Protein AF-U6KSY9-F1 (afdb_monomer_lite)

Foldseek 3Di:
DDDDDDPPPVPPDVVCVLVVVVCQQCVNDQKRALVSVVVVCVVVVHDDDSVNSLVVQCQLDVPPDNIHGSVSSVVVVVD

Secondary structure (DSSP, 8-state):
-------------HHHHHHHHHHHHHTTSSEEEHHHHHHHHHHHT----HHHHHHHHHHH-TT--SEEEHHHHHHHHT-

Organism: Eimeria tenella (NCBI:txid5802)

Sequence (79 aa):
MDHNTTTTQPMFHIADARAAGFLALSNGKDVITWDDLKKASNDLGEQLSDEELREMLAHASPGKSLHVTEEDFFRILRG

InterPro domains:
  IPR011992 EF-hand domain pair [SSF47473] (26-77)

pLDDT: mean 73.77, std 13.59, range [41.81, 87.25]

Radius of gyration: 17.01 Å; chains: 1; bounding box: 28×58×31 Å

Structure (mmCIF, N/CA/C/O backbone):
data_AF-U6KSY9-F1
#
_entry.id   AF-U6KSY9-F1
#
loop_
_atom_site.group_PDB
_atom_site.id
_atom_site.type_symbol
_atom_site.label_atom_id
_atom_site.label_alt_id
_atom_site.label_comp_id
_atom_site.label_asym_id
_atom_site.label_entity_id
_atom_site.label_seq_id
_atom_site.pdbx_PDB_ins_code
_atom_site.Cartn_x
_atom_site.Cartn_y
_atom_site.Cartn_z
_atom_site.occupancy
_atom_site.B_iso_or_equiv
_atom_site.auth_seq_id
_atom_site.auth_comp_id
_atom_site.auth_asym_id
_atom_site.auth_atom_id
_atom_site.pdbx_PDB_model_num
ATOM 1 N N . MET A 1 1 ? 15.133 -47.861 -20.422 1.00 53.28 1 MET A N 1
ATOM 2 C CA . MET A 1 1 ? 15.231 -46.864 -21.503 1.00 53.28 1 MET A CA 1
ATOM 3 C C . MET A 1 1 ? 13.805 -46.372 -21.684 1.00 53.28 1 MET A C 1
ATOM 5 O O . MET A 1 1 ? 12.994 -47.160 -22.136 1.00 53.28 1 MET A O 1
ATOM 9 N N . ASP A 1 2 ? 13.352 -45.247 -21.133 1.00 52.91 2 ASP A N 1
ATOM 10 C CA . ASP A 1 2 ? 14.031 -44.058 -20.607 1.00 52.91 2 ASP A CA 1
ATOM 11 C C . ASP A 1 2 ? 13.147 -43.466 -19.502 1.00 52.91 2 ASP A C 1
ATOM 13 O O . ASP A 1 2 ? 11.919 -43.513 -19.561 1.00 52.91 2 ASP A O 1
ATOM 17 N N . HIS A 1 3 ? 13.788 -42.928 -18.476 1.00 58.78 3 HIS A N 1
ATOM 18 C CA . HIS A 1 3 ? 13.147 -42.244 -17.367 1.00 58.78 3 HIS A CA 1
ATOM 19 C C . HIS A 1 3 ? 13.097 -40.756 -17.719 1.00 58.78 3 HIS A C 1
ATOM 21 O O . HIS A 1 3 ? 14.158 -40.182 -17.946 1.00 58.78 3 HIS A O 1
ATOM 27 N N . ASN A 1 4 ? 11.924 -40.115 -17.709 1.00 44.56 4 ASN A N 1
ATOM 28 C CA . ASN A 1 4 ? 11.861 -38.727 -17.252 1.00 44.56 4 ASN A CA 1
ATOM 29 C C . ASN A 1 4 ? 10.465 -38.339 -16.749 1.00 44.56 4 ASN A C 1
ATOM 31 O O . ASN A 1 4 ? 9.503 -38.179 -17.493 1.00 44.56 4 ASN A O 1
ATOM 35 N N . THR A 1 5 ? 10.408 -38.184 -15.438 1.00 55.75 5 THR A N 1
ATOM 36 C CA . THR A 1 5 ? 9.380 -37.538 -14.640 1.00 55.75 5 THR A CA 1
ATOM 37 C C . THR A 1 5 ? 9.415 -36.027 -14.854 1.00 55.75 5 THR A C 1
ATOM 39 O O . THR A 1 5 ? 10.423 -35.393 -14.556 1.00 55.75 5 THR A O 1
ATOM 42 N N . THR A 1 6 ? 8.305 -35.401 -15.232 1.00 41.81 6 THR A N 1
ATOM 43 C CA . THR A 1 6 ? 8.037 -34.022 -14.794 1.00 41.81 6 THR A CA 1
ATOM 44 C C . THR A 1 6 ? 6.541 -33.868 -14.582 1.00 41.81 6 THR A C 1
ATOM 46 O O . THR A 1 6 ? 5.790 -33.379 -15.417 1.00 41.81 6 THR A O 1
ATOM 49 N N . THR A 1 7 ? 6.114 -34.339 -13.415 1.00 47.28 7 THR A N 1
ATOM 50 C CA . THR A 1 7 ? 4.978 -33.775 -12.703 1.00 47.28 7 THR A CA 1
ATOM 51 C C . THR A 1 7 ? 5.263 -32.287 -12.520 1.00 47.28 7 THR A C 1
ATOM 53 O O . THR A 1 7 ? 5.927 -31.897 -11.563 1.00 47.28 7 THR A O 1
ATOM 56 N N . THR A 1 8 ? 4.796 -31.441 -13.436 1.00 42.53 8 THR A N 1
ATOM 57 C CA . THR A 1 8 ? 4.698 -30.006 -13.167 1.00 42.53 8 THR A CA 1
ATOM 58 C C . THR A 1 8 ? 3.472 -29.814 -12.282 1.00 42.53 8 THR A C 1
ATOM 60 O O . THR A 1 8 ? 2.413 -29.378 -12.720 1.00 42.53 8 THR A O 1
ATOM 63 N N . GLN A 1 9 ? 3.610 -30.191 -11.007 1.00 45.06 9 GLN A N 1
ATOM 64 C CA . GLN A 1 9 ? 2.935 -29.444 -9.952 1.00 45.06 9 GLN A CA 1
ATOM 65 C C . GLN A 1 9 ? 3.234 -27.967 -10.241 1.00 45.06 9 GLN A C 1
ATOM 67 O O . GLN A 1 9 ? 4.409 -27.664 -10.480 1.00 45.06 9 GLN A O 1
ATOM 72 N N . PRO A 1 10 ? 2.235 -27.067 -10.312 1.00 49.41 10 PRO A N 1
ATOM 73 C CA . PRO A 1 10 ? 2.515 -25.651 -10.474 1.00 49.41 10 PRO A CA 1
ATOM 74 C C . PRO A 1 10 ? 3.394 -25.261 -9.295 1.00 49.41 10 PRO A C 1
ATOM 76 O O . PRO A 1 10 ? 2.983 -25.291 -8.135 1.00 49.41 10 PRO A O 1
ATOM 79 N N . MET A 1 11 ? 4.660 -25.045 -9.621 1.00 46.78 11 MET A N 1
ATOM 80 C CA . MET A 1 11 ? 5.721 -24.705 -8.707 1.00 46.78 11 MET A CA 1
ATOM 81 C C . MET A 1 11 ? 5.355 -23.327 -8.175 1.00 46.78 11 MET A C 1
ATOM 83 O O . MET A 1 11 ? 5.668 -22.331 -8.817 1.00 46.78 11 MET A O 1
ATOM 87 N N . PHE A 1 12 ? 4.621 -23.291 -7.058 1.00 48.38 12 PHE A N 1
ATOM 88 C CA . PHE A 1 12 ? 4.416 -22.103 -6.237 1.00 48.38 12 PHE A CA 1
ATOM 89 C C . PHE A 1 12 ? 5.806 -21.659 -5.780 1.00 48.38 12 PHE A C 1
ATOM 91 O O . PHE A 1 12 ? 6.290 -22.024 -4.707 1.00 48.38 12 PHE A O 1
ATOM 98 N N . HIS A 1 13 ? 6.500 -20.928 -6.649 1.00 56.94 13 HIS A N 1
ATOM 99 C CA . HIS A 1 13 ? 7.678 -20.202 -6.256 1.00 56.94 13 HIS A CA 1
ATOM 100 C C . HIS A 1 13 ? 7.187 -19.149 -5.278 1.00 56.94 13 HIS A C 1
ATOM 102 O O . HIS A 1 13 ? 6.215 -18.445 -5.503 1.00 56.94 13 HIS A O 1
ATOM 108 N N . ILE A 1 14 ? 7.892 -19.000 -4.177 1.00 50.47 14 ILE A N 1
ATOM 109 C CA . ILE A 1 14 ? 7.710 -17.928 -3.193 1.00 50.47 14 ILE A CA 1
ATOM 110 C C . ILE A 1 14 ? 7.722 -16.519 -3.842 1.00 50.47 14 ILE A C 1
ATOM 112 O O . ILE A 1 14 ? 7.252 -15.554 -3.241 1.00 50.47 14 ILE A O 1
ATOM 116 N N . ALA A 1 15 ? 8.223 -16.406 -5.080 1.00 52.91 15 ALA A N 1
ATOM 117 C CA . ALA A 1 15 ? 8.086 -15.239 -5.949 1.00 52.91 15 ALA A CA 1
ATOM 118 C C . ALA A 1 15 ? 6.625 -14.961 -6.366 1.00 52.91 15 ALA A C 1
ATOM 120 O O . ALA A 1 15 ? 6.201 -13.807 -6.315 1.00 52.91 15 ALA A O 1
ATOM 121 N N . ASP A 1 16 ? 5.838 -15.996 -6.682 1.00 60.50 16 ASP A N 1
ATOM 122 C CA . ASP A 1 16 ? 4.420 -15.882 -7.042 1.00 60.50 16 ASP A CA 1
ATOM 123 C C . ASP A 1 16 ? 3.585 -15.332 -5.892 1.00 60.50 16 ASP A C 1
ATOM 125 O O . ASP A 1 16 ? 2.715 -14.510 -6.126 1.00 60.50 16 ASP A O 1
ATOM 129 N N . ALA A 1 17 ? 3.855 -15.712 -4.640 1.00 65.19 17 ALA A N 1
ATOM 130 C CA . ALA A 1 17 ? 3.063 -15.226 -3.506 1.00 65.19 17 ALA A CA 1
ATOM 131 C C . ALA A 1 17 ? 3.216 -13.708 -3.293 1.00 65.19 17 ALA A C 1
ATOM 133 O O . ALA A 1 17 ? 2.250 -13.015 -2.977 1.00 65.19 17 ALA A O 1
ATOM 134 N N . ARG A 1 18 ? 4.430 -13.181 -3.498 1.00 66.62 18 ARG A N 1
ATOM 135 C CA . ARG A 1 18 ? 4.715 -11.745 -3.368 1.00 66.62 18 ARG A CA 1
ATOM 136 C C . ARG A 1 18 ? 4.130 -10.951 -4.535 1.00 66.62 18 ARG A C 1
ATOM 138 O O . ARG A 1 18 ? 3.487 -9.933 -4.303 1.00 66.62 18 ARG A O 1
ATOM 145 N N . ALA A 1 19 ? 4.295 -11.446 -5.761 1.00 68.38 19 ALA A N 1
ATOM 146 C CA . ALA A 1 19 ? 3.703 -10.835 -6.948 1.00 68.38 19 ALA A CA 1
ATOM 147 C C . ALA A 1 19 ? 2.165 -10.911 -6.933 1.00 68.38 19 ALA A C 1
ATOM 149 O O . ALA A 1 19 ? 1.495 -9.939 -7.263 1.00 68.38 19 ALA A O 1
ATOM 150 N N . ALA A 1 20 ? 1.589 -12.026 -6.477 1.00 75.00 20 ALA A N 1
ATOM 151 C CA . ALA A 1 20 ? 0.146 -12.188 -6.314 1.00 75.00 20 ALA A CA 1
ATOM 152 C C . ALA A 1 20 ? -0.416 -11.228 -5.263 1.00 75.00 20 ALA A C 1
ATOM 154 O O . ALA A 1 20 ? -1.486 -10.666 -5.474 1.00 75.00 20 ALA A O 1
ATOM 155 N N . GLY A 1 21 ? 0.318 -10.994 -4.169 1.00 76.31 21 GLY A N 1
ATOM 156 C CA . GLY A 1 21 ? -0.031 -9.970 -3.185 1.00 76.31 21 GLY A CA 1
ATOM 157 C C . GLY A 1 21 ? -0.075 -8.573 -3.805 1.00 76.31 21 GLY A C 1
ATOM 158 O O . GLY A 1 21 ? -1.050 -7.853 -3.614 1.00 76.31 21 GLY A O 1
ATOM 159 N N . PHE A 1 22 ? 0.929 -8.219 -4.612 1.00 80.38 22 PHE A N 1
ATOM 160 C CA . PHE A 1 22 ? 0.933 -6.948 -5.339 1.00 80.38 22 PHE A CA 1
ATOM 161 C C . PHE A 1 22 ? -0.252 -6.834 -6.308 1.00 80.38 22 PHE A C 1
ATOM 163 O O . PHE A 1 22 ? -0.992 -5.861 -6.246 1.00 80.38 22 PHE A O 1
ATOM 170 N N . LEU A 1 23 ? -0.486 -7.848 -7.146 1.00 80.56 23 LEU A N 1
ATOM 171 C CA . LEU A 1 23 ? -1.581 -7.886 -8.126 1.00 80.56 23 LEU A CA 1
ATOM 172 C C . LEU A 1 23 ? -2.972 -7.820 -7.483 1.00 80.56 23 LEU A C 1
ATOM 174 O O . LEU A 1 23 ? -3.867 -7.156 -8.011 1.00 80.56 23 LEU A O 1
ATOM 178 N N . ALA A 1 24 ? -3.154 -8.499 -6.348 1.00 81.62 24 ALA A N 1
ATOM 179 C CA . ALA A 1 24 ? -4.397 -8.470 -5.587 1.00 81.62 24 ALA A CA 1
ATOM 180 C C . ALA A 1 24 ? -4.670 -7.072 -5.019 1.00 81.62 24 ALA A C 1
ATOM 182 O O . ALA A 1 24 ? -5.802 -6.596 -5.065 1.00 81.62 24 ALA A O 1
ATOM 183 N N . LEU A 1 25 ? -3.624 -6.395 -4.537 1.00 82.75 25 LEU A N 1
ATOM 184 C CA . LEU A 1 25 ? -3.719 -5.053 -3.971 1.00 82.75 25 LEU A CA 1
ATOM 185 C C . LEU A 1 25 ? -3.733 -3.946 -5.022 1.00 82.75 25 LEU A C 1
ATOM 187 O O . LEU A 1 25 ? -4.249 -2.879 -4.738 1.00 82.75 25 LEU A O 1
ATOM 191 N N . SER A 1 26 ? -3.171 -4.144 -6.212 1.00 83.06 26 SER A N 1
ATOM 192 C CA . SER A 1 26 ? -3.168 -3.135 -7.276 1.00 83.06 26 SER A CA 1
ATOM 193 C C . SER A 1 26 ? -4.403 -3.221 -8.171 1.00 83.06 26 SER A C 1
ATOM 195 O O . SER A 1 26 ? -4.572 -2.408 -9.081 1.00 83.06 26 SER A O 1
ATOM 197 N N . ASN A 1 27 ? -5.264 -4.222 -7.950 1.00 82.12 27 ASN A N 1
ATOM 198 C CA . ASN A 1 27 ? -6.418 -4.524 -8.792 1.00 82.12 27 ASN A CA 1
ATOM 199 C C . ASN A 1 27 ? -6.024 -4.655 -10.283 1.00 82.12 27 ASN A C 1
ATOM 201 O O . ASN A 1 27 ? -6.742 -4.194 -11.174 1.00 82.12 27 ASN A O 1
ATOM 205 N N . GLY A 1 28 ? -4.848 -5.245 -10.543 1.00 78.69 28 GLY A N 1
ATOM 206 C CA . GLY A 1 28 ? -4.286 -5.432 -11.886 1.00 78.69 28 GLY A CA 1
ATOM 207 C C . GLY A 1 28 ? -3.590 -4.207 -12.495 1.00 78.69 28 GLY A C 1
ATOM 208 O O . GLY A 1 28 ? -3.381 -4.184 -13.705 1.00 78.69 28 GLY A O 1
ATOM 209 N N . LYS A 1 29 ? -3.251 -3.188 -11.694 1.00 83.50 29 LYS A N 1
ATOM 210 C CA . LYS A 1 29 ? -2.475 -2.006 -12.117 1.00 83.50 29 LYS A CA 1
ATOM 211 C C . LYS A 1 29 ? -0.979 -2.170 -11.810 1.00 83.50 29 LYS A C 1
ATOM 213 O O . LYS A 1 29 ? -0.603 -2.937 -10.927 1.00 83.50 29 LYS A O 1
ATOM 218 N N . ASP A 1 30 ? -0.139 -1.368 -12.464 1.00 83.62 30 ASP A N 1
ATOM 219 C CA . ASP A 1 30 ? 1.308 -1.267 -12.184 1.00 83.62 30 ASP A CA 1
ATOM 220 C C . ASP A 1 30 ? 1.642 -0.495 -10.890 1.00 83.62 30 ASP A C 1
ATOM 222 O O . ASP A 1 30 ? 2.804 -0.391 -10.493 1.00 83.62 30 ASP A O 1
ATOM 226 N N . VAL A 1 31 ? 0.630 0.076 -10.228 1.00 85.81 31 VAL A N 1
ATOM 227 C CA . VAL A 1 31 ? 0.772 0.807 -8.964 1.00 85.81 31 VAL A CA 1
ATOM 228 C C . VAL A 1 31 ? -0.374 0.482 -8.017 1.00 85.81 31 VAL A C 1
ATOM 230 O O . VAL A 1 31 ? -1.525 0.353 -8.436 1.00 85.81 31 VAL A O 1
ATOM 233 N N . ILE A 1 32 ? -0.068 0.417 -6.725 1.00 86.94 32 ILE A N 1
ATOM 234 C CA . ILE A 1 32 ? -1.067 0.389 -5.659 1.00 86.94 32 ILE A CA 1
ATOM 235 C C . ILE A 1 32 ? -1.374 1.8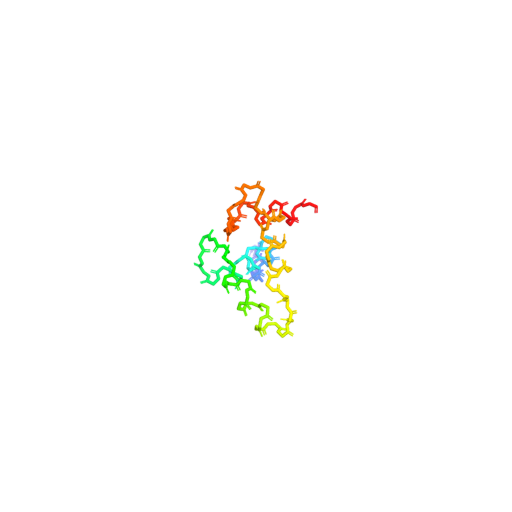34 -5.279 1.00 86.94 32 ILE A C 1
ATOM 237 O O . ILE A 1 32 ? -0.470 2.618 -4.970 1.00 86.94 32 ILE A O 1
ATOM 241 N N . THR A 1 33 ? -2.653 2.193 -5.306 1.00 86.31 33 THR A N 1
ATOM 242 C CA . THR A 1 33 ? -3.123 3.509 -4.871 1.00 86.31 33 THR A CA 1
ATOM 243 C C . THR A 1 33 ? -3.831 3.412 -3.524 1.00 86.31 33 THR A C 1
ATOM 245 O O . THR A 1 33 ? -4.189 2.330 -3.059 1.00 86.31 33 THR A O 1
ATOM 248 N N . TRP A 1 34 ? -4.068 4.560 -2.891 1.00 85.62 34 TRP A N 1
ATOM 249 C CA . TRP A 1 34 ? -4.835 4.621 -1.647 1.00 85.62 34 TRP A CA 1
ATOM 250 C C . TRP A 1 34 ? -6.234 4.005 -1.758 1.00 85.62 34 TRP A C 1
ATOM 252 O O . TRP A 1 34 ? -6.677 3.332 -0.830 1.00 85.62 34 TRP A O 1
ATOM 262 N N . ASP A 1 35 ? -6.911 4.200 -2.892 1.00 86.81 35 ASP A N 1
ATOM 263 C CA . ASP A 1 35 ? -8.238 3.623 -3.124 1.00 86.81 35 ASP A CA 1
ATOM 264 C C . ASP A 1 35 ? -8.183 2.091 -3.139 1.00 86.81 35 ASP A C 1
ATOM 266 O O . ASP A 1 35 ? -9.040 1.431 -2.553 1.00 86.81 35 ASP A O 1
ATOM 270 N N . ASP A 1 36 ? -7.121 1.524 -3.717 1.00 87.25 36 ASP A N 1
ATOM 271 C CA . ASP A 1 36 ? -6.965 0.076 -3.775 1.00 87.25 36 ASP A CA 1
ATOM 272 C C . ASP A 1 36 ? -6.689 -0.531 -2.393 1.00 87.25 36 ASP A C 1
ATOM 274 O O . ASP A 1 36 ? -7.301 -1.537 -2.039 1.00 87.25 36 ASP A O 1
ATOM 278 N N . LEU A 1 37 ? -5.855 0.111 -1.562 1.00 84.62 37 LEU A N 1
ATOM 279 C CA . LEU A 1 37 ? -5.647 -0.332 -0.177 1.00 84.62 37 LEU A CA 1
ATOM 280 C C . LEU A 1 37 ? -6.916 -0.192 0.666 1.00 84.62 37 LEU A C 1
ATOM 282 O O . LEU A 1 37 ? -7.230 -1.080 1.455 1.00 84.62 37 LEU A O 1
ATOM 286 N N . LYS A 1 38 ? -7.676 0.894 0.484 1.00 86.38 38 LYS A N 1
ATOM 287 C CA . LYS A 1 38 ? -8.952 1.095 1.180 1.00 86.38 38 LYS A CA 1
ATOM 288 C C . LYS A 1 38 ? -9.959 0.010 0.813 1.00 86.38 38 LYS A C 1
ATOM 290 O O . LYS A 1 38 ? -10.654 -0.521 1.679 1.00 86.38 38 LYS A O 1
ATOM 295 N N . LYS A 1 39 ? -10.014 -0.345 -0.469 1.00 86.94 39 LYS A N 1
ATOM 296 C CA . LYS A 1 39 ? -10.863 -1.422 -0.966 1.00 86.94 39 LYS A CA 1
ATOM 297 C C . LYS A 1 39 ? -10.415 -2.784 -0.442 1.00 86.94 39 LYS A C 1
ATOM 299 O O . LYS A 1 39 ? -11.262 -3.531 0.031 1.00 86.94 39 LYS A O 1
ATOM 304 N N . ALA A 1 40 ? -9.115 -3.073 -0.469 1.00 84.06 40 ALA A N 1
ATOM 305 C CA . ALA A 1 40 ? -8.550 -4.308 0.064 1.00 84.06 40 ALA A CA 1
ATOM 306 C C . ALA A 1 40 ? -8.805 -4.453 1.572 1.00 84.06 40 ALA A C 1
ATOM 308 O O . ALA A 1 40 ? -9.238 -5.510 2.012 1.00 84.06 40 ALA A O 1
ATOM 309 N N . SER A 1 41 ? -8.632 -3.380 2.350 1.00 84.75 41 SER A N 1
ATOM 310 C CA . SER A 1 41 ? -8.966 -3.343 3.780 1.00 84.75 41 SER A CA 1
ATOM 311 C C . SER A 1 41 ? -10.433 -3.715 4.011 1.00 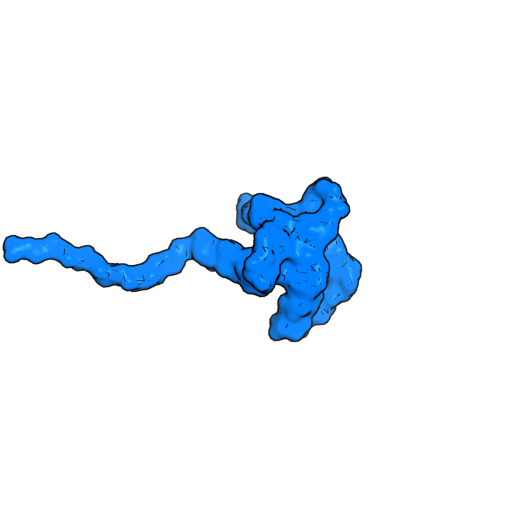84.75 41 SER A C 1
ATOM 313 O O . SER A 1 41 ? -10.736 -4.591 4.816 1.00 84.75 41 SER A O 1
ATOM 315 N N . ASN A 1 42 ? -11.347 -3.110 3.246 1.00 85.25 42 ASN A N 1
ATOM 316 C CA . ASN A 1 42 ? -12.775 -3.403 3.343 1.00 85.25 42 ASN A CA 1
ATOM 317 C C . ASN A 1 42 ? -13.124 -4.842 2.910 1.00 85.25 42 ASN A C 1
ATOM 319 O O . ASN A 1 42 ? -14.013 -5.448 3.499 1.00 85.25 42 ASN A O 1
ATOM 323 N N . ASP A 1 43 ? -12.441 -5.385 1.899 1.00 82.69 43 ASP A N 1
ATOM 324 C CA . ASP A 1 43 ? -12.633 -6.759 1.407 1.00 82.69 43 ASP A CA 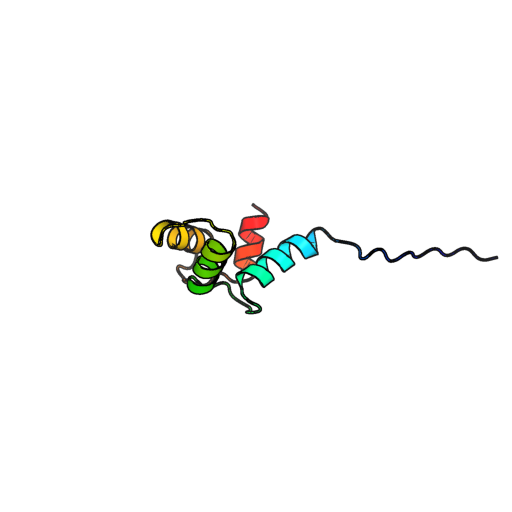1
ATOM 325 C C . ASP A 1 43 ? -12.128 -7.811 2.411 1.00 82.69 43 ASP A C 1
ATOM 327 O O . ASP A 1 43 ? -12.783 -8.824 2.644 1.00 82.69 43 ASP A O 1
ATOM 331 N N . LEU A 1 44 ? -11.013 -7.518 3.088 1.00 81.31 44 LEU A N 1
ATOM 332 C CA . LEU A 1 44 ? -10.446 -8.339 4.164 1.00 81.31 44 LEU A CA 1
ATOM 333 C C . LEU A 1 44 ? -11.203 -8.195 5.497 1.00 81.31 44 LEU A C 1
ATOM 335 O O . LEU A 1 44 ? -10.958 -8.958 6.431 1.00 81.31 44 LEU A O 1
ATOM 339 N N . GLY A 1 45 ? -12.127 -7.233 5.596 1.00 82.81 45 GLY A N 1
ATOM 340 C CA . GLY A 1 45 ? -12.841 -6.906 6.832 1.00 82.81 45 GLY A CA 1
ATOM 341 C C . GLY A 1 45 ? -11.977 -6.189 7.876 1.00 82.81 45 GLY A C 1
ATOM 342 O O . GLY A 1 45 ? -12.394 -6.061 9.029 1.00 82.81 45 GLY A O 1
ATOM 343 N N . GLU A 1 46 ? -10.793 -5.708 7.490 1.00 80.31 46 GLU A N 1
ATOM 344 C CA . GLU A 1 46 ? -9.957 -4.855 8.328 1.00 80.31 46 GLU A CA 1
ATOM 345 C C . GLU A 1 46 ? -10.455 -3.408 8.251 1.00 80.31 46 GLU A C 1
ATOM 347 O O . GLU A 1 46 ? -10.721 -2.868 7.176 1.00 80.31 46 GLU A O 1
ATOM 352 N N . GLN A 1 47 ? -10.589 -2.753 9.402 1.00 75.44 47 GLN A N 1
ATOM 353 C CA . GLN A 1 47 ? -10.970 -1.342 9.479 1.00 75.44 47 GLN A CA 1
ATOM 354 C C . GLN A 1 47 ? -9.719 -0.486 9.674 1.00 75.44 47 GLN A C 1
ATOM 356 O O . GLN A 1 47 ? -9.489 0.045 10.759 1.00 75.44 47 GLN A O 1
ATOM 361 N N . LEU A 1 48 ? -8.903 -0.367 8.624 1.00 81.38 48 LEU A N 1
ATOM 362 C CA . LEU A 1 48 ? -7.784 0.571 8.614 1.00 81.38 48 LEU A CA 1
ATOM 363 C C . LEU A 1 48 ? -8.321 1.998 8.461 1.00 81.38 48 LEU A C 1
ATOM 365 O O . LEU A 1 48 ? -9.113 2.297 7.563 1.00 81.38 48 LEU A O 1
ATOM 369 N N . SER A 1 49 ? -7.889 2.889 9.352 1.00 84.69 49 SER A N 1
ATOM 370 C CA . SER A 1 49 ? -8.246 4.308 9.271 1.00 84.69 49 SER A CA 1
ATOM 371 C C . SER A 1 49 ? -7.528 4.984 8.104 1.00 84.69 49 SER A C 1
ATOM 373 O O . SER A 1 49 ? -6.454 4.554 7.681 1.00 84.69 49 SER A O 1
ATOM 375 N N . ASP A 1 50 ? -8.080 6.093 7.603 1.00 84.06 50 ASP A N 1
ATOM 376 C CA . ASP A 1 50 ? -7.466 6.832 6.491 1.00 84.06 50 ASP A CA 1
ATOM 377 C C . ASP A 1 50 ? -6.024 7.283 6.817 1.00 84.06 50 ASP A C 1
ATOM 379 O O . ASP A 1 50 ? -5.207 7.439 5.909 1.00 84.06 50 ASP A O 1
ATOM 383 N N . GLU A 1 51 ? -5.714 7.473 8.104 1.00 85.62 51 GLU A N 1
ATOM 384 C CA . GLU A 1 51 ? -4.375 7.777 8.617 1.00 85.62 51 GLU A CA 1
ATOM 385 C C . GLU A 1 51 ? -3.427 6.575 8.515 1.00 85.62 51 GLU A C 1
ATOM 387 O O . GLU A 1 51 ? -2.368 6.712 7.913 1.00 85.62 51 GLU A O 1
ATOM 392 N N . GLU A 1 52 ? -3.834 5.383 8.960 1.00 83.56 52 GLU A N 1
ATOM 393 C CA . GLU A 1 52 ? -3.008 4.171 8.841 1.00 83.56 52 GLU A CA 1
ATOM 394 C C . GLU A 1 52 ? -2.732 3.810 7.380 1.00 83.56 52 GLU A C 1
ATOM 396 O O . GLU A 1 52 ? -1.599 3.510 7.012 1.00 83.56 52 GLU A O 1
ATOM 401 N N . LEU A 1 53 ? -3.733 3.939 6.505 1.00 82.69 53 LEU A N 1
ATOM 402 C CA . LEU A 1 53 ? -3.546 3.738 5.066 1.00 82.69 53 LEU A CA 1
ATOM 403 C C . LEU A 1 53 ? -2.531 4.729 4.477 1.00 82.69 53 LEU A C 1
ATOM 405 O O . LEU A 1 53 ? -1.734 4.371 3.608 1.00 82.69 53 LEU A O 1
ATOM 409 N N . ARG A 1 54 ? -2.535 5.983 4.943 1.00 82.31 54 ARG A N 1
ATOM 410 C CA . ARG A 1 54 ? -1.545 6.989 4.532 1.00 82.31 54 ARG A CA 1
ATOM 411 C C . ARG A 1 54 ? -0.163 6.679 5.078 1.00 82.31 54 ARG A C 1
ATOM 413 O O . ARG A 1 54 ? 0.801 6.868 4.343 1.00 82.31 54 ARG A O 1
ATOM 420 N N . GLU A 1 55 ? -0.057 6.209 6.315 1.00 82.88 55 GLU A N 1
ATOM 421 C CA . GLU A 1 55 ? 1.220 5.813 6.908 1.00 82.88 55 GLU A CA 1
ATOM 422 C C . GLU A 1 55 ? 1.813 4.598 6.195 1.00 82.88 55 GLU A C 1
ATOM 424 O O . GLU A 1 55 ? 2.996 4.614 5.863 1.00 82.88 55 GLU A O 1
ATOM 429 N N . MET A 1 56 ? 0.993 3.604 5.841 1.00 81.50 56 MET A N 1
ATOM 430 C CA . MET A 1 56 ? 1.420 2.463 5.028 1.00 81.50 56 MET A CA 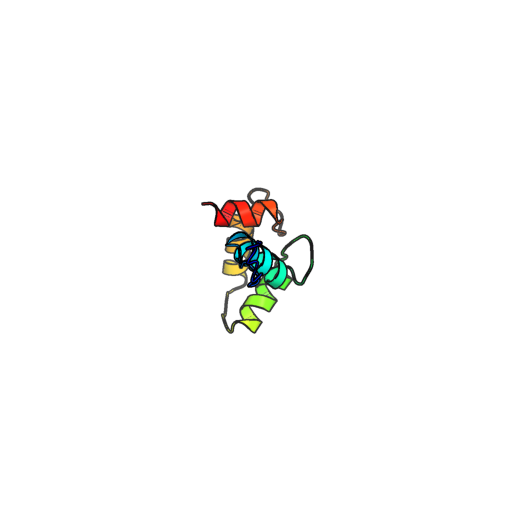1
ATOM 431 C C . MET A 1 56 ? 1.959 2.912 3.667 1.00 81.50 56 MET A C 1
ATOM 433 O O . MET A 1 56 ? 3.042 2.490 3.266 1.00 81.50 56 MET A O 1
ATOM 437 N N . LEU A 1 57 ? 1.254 3.813 2.974 1.00 81.06 57 LEU A N 1
ATOM 438 C CA . LEU A 1 57 ? 1.708 4.362 1.690 1.00 81.06 57 LEU A CA 1
ATOM 439 C C . LEU A 1 57 ? 2.968 5.219 1.826 1.00 81.06 57 LEU A C 1
ATOM 441 O O . LEU A 1 57 ? 3.858 5.133 0.986 1.00 81.06 57 LEU A O 1
ATOM 445 N N . ALA A 1 58 ? 3.052 6.054 2.860 1.00 81.19 58 ALA A N 1
ATOM 446 C CA . ALA A 1 58 ? 4.193 6.934 3.090 1.00 81.19 58 ALA A CA 1
ATOM 447 C C . ALA A 1 58 ? 5.448 6.149 3.485 1.00 81.19 58 ALA A C 1
ATOM 449 O O . ALA A 1 58 ? 6.556 6.515 3.097 1.00 81.19 58 ALA A O 1
ATOM 450 N N . HIS A 1 59 ? 5.273 5.062 4.237 1.00 79.56 59 HIS A N 1
ATOM 451 C CA . HIS A 1 59 ? 6.347 4.138 4.565 1.00 79.56 59 HIS A CA 1
ATOM 452 C C . HIS A 1 59 ? 6.795 3.346 3.333 1.00 79.56 59 HIS A C 1
ATOM 454 O O . HIS A 1 59 ? 7.988 3.122 3.135 1.00 79.56 59 HIS A O 1
ATOM 460 N N . ALA A 1 60 ? 5.838 2.965 2.486 1.00 78.88 60 ALA A N 1
ATOM 461 C CA . ALA A 1 60 ? 6.090 2.229 1.262 1.00 78.88 60 ALA A CA 1
ATOM 462 C C . ALA A 1 60 ? 6.778 3.063 0.173 1.00 78.88 60 ALA A C 1
ATOM 464 O O . ALA A 1 60 ? 7.695 2.578 -0.480 1.00 78.88 60 ALA A O 1
ATOM 465 N N . SER A 1 61 ? 6.354 4.317 -0.004 1.00 80.00 61 SER A N 1
ATOM 466 C CA . SER A 1 61 ? 6.847 5.242 -1.024 1.00 80.00 61 SER A CA 1
ATOM 467 C C . SER A 1 61 ? 7.705 6.340 -0.378 1.00 80.00 61 SER A C 1
ATOM 469 O O . SER A 1 61 ? 7.186 7.381 0.043 1.00 80.00 61 SER A O 1
ATOM 471 N N . PRO A 1 62 ? 9.044 6.188 -0.339 1.00 67.94 62 PRO A N 1
ATOM 472 C CA . PRO A 1 62 ? 9.943 7.180 0.261 1.00 67.94 62 PRO A CA 1
ATOM 473 C C . PRO A 1 62 ? 9.935 8.537 -0.473 1.00 67.94 62 PRO A C 1
ATOM 475 O O . PRO A 1 62 ? 10.503 9.514 0.016 1.00 67.94 62 PRO A O 1
ATOM 478 N N . GLY A 1 63 ? 9.290 8.617 -1.642 1.00 65.00 63 GLY A N 1
ATOM 479 C CA . GLY A 1 63 ? 9.204 9.803 -2.492 1.00 65.00 63 GLY A CA 1
ATOM 480 C C . GLY A 1 63 ? 7.963 10.680 -2.296 1.00 65.00 63 GLY A C 1
ATOM 481 O O . GLY A 1 63 ? 7.756 11.580 -3.106 1.00 65.00 63 GLY A O 1
ATOM 482 N N . LYS A 1 64 ? 7.129 10.448 -1.267 1.00 61.28 64 LYS A N 1
ATOM 483 C CA . LYS A 1 64 ? 5.855 11.175 -1.031 1.00 61.28 64 LYS A CA 1
ATOM 484 C C . LYS A 1 64 ? 4.827 11.053 -2.164 1.00 61.28 64 LYS A C 1
ATOM 486 O O . LYS A 1 64 ? 3.929 11.889 -2.279 1.00 61.28 64 LYS A O 1
ATOM 491 N N . SER A 1 65 ? 4.936 10.029 -3.002 1.00 67.00 65 SER A N 1
ATOM 492 C CA . SER A 1 65 ? 3.878 9.729 -3.961 1.00 67.00 65 SER A CA 1
ATOM 493 C C . SER A 1 65 ? 2.834 8.878 -3.246 1.00 67.00 65 SER A C 1
ATOM 495 O O . SER A 1 65 ? 3.183 7.889 -2.615 1.00 67.00 65 SER A O 1
ATOM 497 N N . LEU A 1 66 ? 1.546 9.217 -3.348 1.00 72.75 66 LEU A N 1
ATOM 498 C CA . LEU A 1 66 ? 0.441 8.380 -2.832 1.00 72.75 66 LEU A CA 1
ATOM 499 C C . LEU A 1 66 ? 0.234 7.093 -3.667 1.00 72.75 66 LEU A C 1
ATOM 501 O O . LEU A 1 66 ? -0.848 6.506 -3.672 1.00 72.75 66 LEU A O 1
ATOM 505 N N . HIS A 1 67 ? 1.272 6.686 -4.395 1.00 83.50 67 HIS A N 1
ATOM 506 C CA . HIS A 1 67 ? 1.327 5.530 -5.268 1.00 83.50 67 HIS A CA 1
ATOM 507 C C . HIS A 1 67 ? 2.552 4.711 -4.881 1.00 83.50 67 HIS A C 1
ATOM 509 O O . HIS A 1 67 ? 3.656 5.251 -4.758 1.00 83.50 67 HIS A O 1
ATOM 515 N N . VAL A 1 68 ? 2.338 3.415 -4.708 1.00 85.44 68 VAL A N 1
ATOM 516 C CA . VAL A 1 68 ? 3.388 2.438 -4.434 1.00 85.44 68 VAL A CA 1
ATOM 517 C C . VAL A 1 68 ? 3.605 1.654 -5.712 1.00 85.44 68 VAL A C 1
ATOM 519 O O . VAL A 1 68 ? 2.673 1.038 -6.230 1.00 85.44 68 VAL A O 1
ATOM 522 N N . THR A 1 69 ? 4.818 1.720 -6.248 1.00 85.94 69 THR A N 1
ATOM 523 C CA . THR A 1 69 ? 5.190 0.932 -7.423 1.00 85.94 69 THR A CA 1
ATOM 524 C C . THR A 1 69 ? 5.525 -0.501 -7.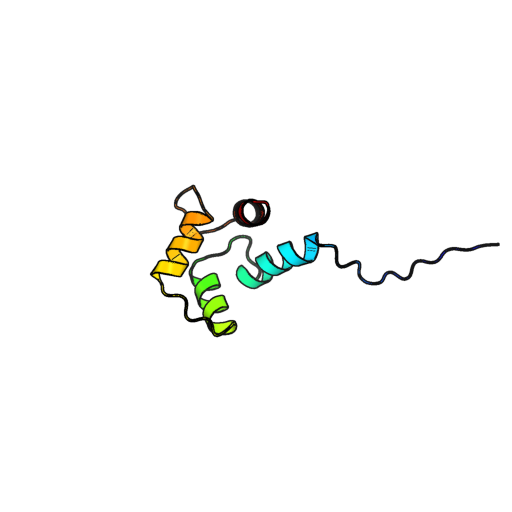021 1.00 85.94 69 THR A C 1
ATOM 526 O O . THR A 1 69 ? 5.732 -0.805 -5.843 1.00 85.94 69 THR A O 1
ATOM 529 N N . GLU A 1 70 ? 5.603 -1.393 -8.003 1.00 83.69 70 GLU A N 1
ATOM 530 C CA . GLU A 1 70 ? 6.057 -2.766 -7.782 1.00 83.69 70 GLU A CA 1
ATOM 531 C C . GLU A 1 70 ? 7.439 -2.810 -7.089 1.00 83.69 70 GLU A C 1
ATOM 533 O O . GLU A 1 70 ? 7.644 -3.569 -6.139 1.00 83.69 70 GLU A O 1
ATOM 538 N N . GLU A 1 71 ? 8.368 -1.934 -7.489 1.00 82.81 71 GLU A N 1
ATOM 539 C CA . GLU A 1 71 ? 9.709 -1.841 -6.897 1.00 82.81 71 GLU A CA 1
ATOM 540 C C . GLU A 1 71 ? 9.672 -1.422 -5.419 1.00 82.81 71 GLU A C 1
ATOM 542 O O . GLU A 1 71 ? 10.372 -2.010 -4.588 1.00 82.81 71 GLU A O 1
ATOM 547 N N . ASP A 1 72 ? 8.830 -0.442 -5.076 1.00 83.81 72 ASP A N 1
ATOM 548 C CA . ASP A 1 72 ? 8.612 -0.003 -3.693 1.00 83.81 72 ASP A CA 1
ATOM 549 C C . ASP A 1 72 ? 8.037 -1.145 -2.840 1.00 83.81 72 ASP A C 1
ATOM 551 O O . ASP A 1 72 ? 8.532 -1.435 -1.750 1.00 83.81 72 ASP A O 1
ATOM 555 N N . PHE A 1 73 ? 7.038 -1.858 -3.364 1.00 81.44 73 PHE A N 1
ATOM 556 C CA . PHE A 1 73 ? 6.401 -2.978 -2.677 1.00 81.44 73 PHE A CA 1
ATOM 557 C C . PHE A 1 73 ? 7.385 -4.124 -2.397 1.00 81.44 73 PHE A C 1
ATOM 559 O O . PHE A 1 73 ? 7.486 -4.617 -1.268 1.00 81.44 73 PHE A O 1
ATOM 566 N N . PHE A 1 74 ? 8.177 -4.519 -3.399 1.00 79.50 74 PHE A N 1
ATOM 567 C CA . PHE A 1 74 ? 9.201 -5.547 -3.216 1.00 79.50 74 PHE A CA 1
ATOM 568 C C . PHE A 1 74 ? 10.309 -5.112 -2.260 1.00 79.50 74 PHE A C 1
ATOM 570 O O . PHE A 1 74 ? 10.848 -5.958 -1.542 1.00 79.50 74 PHE A O 1
ATOM 577 N N . ARG A 1 75 ? 10.642 -3.819 -2.217 1.00 80.88 75 ARG A N 1
ATOM 578 C CA . ARG A 1 75 ? 11.629 -3.277 -1.279 1.00 80.88 75 ARG A CA 1
ATOM 579 C C . ARG A 1 75 ? 11.183 -3.441 0.173 1.00 80.88 75 ARG A C 1
ATOM 581 O O . ARG A 1 75 ? 12.000 -3.865 0.985 1.00 80.88 75 ARG A O 1
ATOM 588 N N . ILE A 1 76 ? 9.914 -3.173 0.484 1.00 75.38 76 ILE A N 1
ATOM 589 C CA . ILE A 1 76 ? 9.351 -3.356 1.835 1.00 75.38 76 ILE A CA 1
ATOM 590 C C . I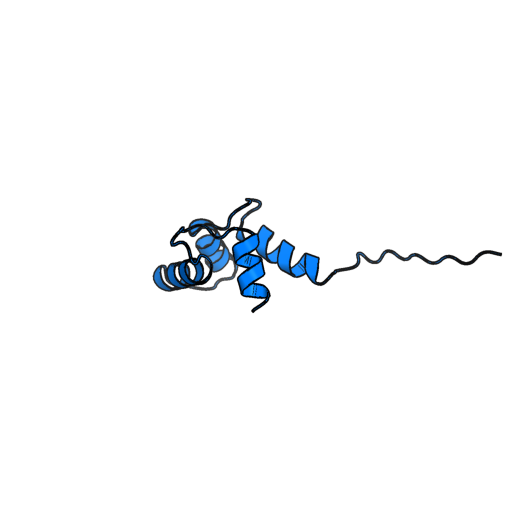LE A 1 76 ? 9.334 -4.839 2.208 1.00 75.38 76 ILE A C 1
ATOM 592 O O . ILE A 1 76 ? 9.728 -5.208 3.306 1.00 75.38 76 ILE A O 1
ATOM 596 N N . LEU A 1 77 ? 8.933 -5.710 1.276 1.00 72.88 77 LEU A N 1
ATOM 597 C CA . LEU A 1 77 ? 8.884 -7.154 1.516 1.00 72.88 77 LEU A CA 1
ATOM 598 C C . LEU A 1 77 ? 10.269 -7.802 1.657 1.00 72.88 77 LEU A C 1
ATOM 600 O O . LEU A 1 77 ? 10.375 -8.919 2.162 1.00 72.88 77 LEU A O 1
ATOM 604 N N . ARG A 1 78 ? 11.333 -7.175 1.150 1.00 66.88 78 ARG A N 1
ATOM 605 C CA . ARG A 1 78 ? 12.713 -7.674 1.277 1.00 66.88 78 ARG A CA 1
ATOM 606 C C . ARG A 1 78 ? 13.428 -7.153 2.530 1.00 66.88 78 ARG A C 1
ATOM 608 O O . ARG A 1 78 ? 14.569 -7.561 2.742 1.00 66.88 78 ARG A O 1
ATOM 615 N N . GLY A 1 79 ? 12.786 -6.254 3.280 1.00 53.69 79 GLY A N 1
ATOM 616 C CA . GLY A 1 79 ? 13.251 -5.752 4.574 1.00 53.69 79 GLY A CA 1
ATOM 617 C C . GLY A 1 79 ? 13.264 -6.818 5.656 1.00 53.69 79 GLY A C 1
ATOM 618 O O . GLY A 1 79 ? 12.413 -7.735 5.597 1.00 53.69 79 GLY A O 1
#